Protein AF-A0A7W0ME85-F1 (afdb_monomer)

Sequence (133 aa):
MNLLTSQRIFHHLLLVGLLACGGACTGGGSSPPADDQRPEITAEKIREDINGEQVQVPPAEGIADSRSWRFLRDEPKEIEIVEKQLDGDSATIVIDMRTGSAPRAEKPKKLSGRLRLHYRLEKGLVLRQWEIV

Solvent-accessible surface area (backbone atoms only — not comparable to full-atom values): 8770 Å² total; per-residue (Å²): 134,88,79,83,90,85,84,85,86,82,86,79,88,78,83,87,81,91,72,92,73,88,79,75,93,77,72,86,74,72,68,73,76,73,80,74,86,65,76,83,87,45,58,67,55,51,58,59,66,46,39,72,42,72,45,75,39,73,46,58,93,96,46,92,62,65,43,78,48,69,40,53,80,87,34,61,72,51,63,44,81,76,42,80,46,80,56,91,64,31,32,44,35,33,29,43,38,40,35,34,54,45,96,82,46,98,73,71,46,75,49,72,37,38,38,48,38,34,31,35,67,92,79,42,83,43,86,79,53,74,52,80,117

pLDDT: mean 73.7, std 18.78, range [34.12, 96.06]

Nearest PDB structures (foldseek):
  3hx8-assembly2_C  TM=7.048E-01  e=9.112E-02  Mesorhizobium loti
  5ien-assembly2_B  TM=7.129E-01  e=1.269E-01  synthetic construct
  5ien-assembly1_A  TM=6.975E-01  e=2.460E-01  synthetic construct
  8rj3-assembly1_F  TM=5.294E-01  e=1.519E+00  Homo sapiens
  8ril-assembly1_A  TM=3.719E-01  e=1.894E+00  Homo sapiens

Mean predicted aligned error: 15.11 Å

Structure (mmCIF, N/CA/C/O backbone):
data_AF-A0A7W0ME85-F1
#
_entry.id   AF-A0A7W0ME85-F1
#
loop_
_atom_site.group_PDB
_atom_site.id
_atom_site.type_symbol
_atom_site.label_atom_id
_atom_site.label_alt_id
_atom_site.label_comp_id
_atom_site.label_asym_id
_atom_site.label_entity_id
_atom_site.label_seq_id
_atom_site.pdbx_PDB_ins_code
_atom_site.Cartn_x
_atom_site.Cartn_y
_atom_site.Cartn_z
_atom_site.occupancy
_atom_site.B_iso_or_equiv
_atom_site.auth_seq_id
_atom_site.auth_comp_id
_atom_site.auth_asym_id
_atom_site.auth_atom_id
_atom_site.pdbx_PDB_model_num
ATOM 1 N N . MET A 1 1 ? -31.886 62.442 26.743 1.00 41.12 1 MET A N 1
ATOM 2 C CA . MET A 1 1 ? -31.974 60.965 26.762 1.00 41.12 1 MET A CA 1
ATOM 3 C C . MET A 1 1 ? -30.832 60.501 27.654 1.00 41.12 1 MET A C 1
ATOM 5 O O . MET A 1 1 ? -29.692 60.662 27.260 1.00 41.12 1 MET A O 1
ATOM 9 N N . ASN A 1 2 ? -31.059 60.372 28.965 1.00 34.12 2 ASN A N 1
ATOM 10 C CA . ASN A 1 2 ? -31.556 59.164 29.651 1.00 34.12 2 ASN A CA 1
ATOM 11 C C . ASN A 1 2 ? -30.632 57.960 29.384 1.00 34.12 2 ASN A C 1
ATOM 13 O O . ASN A 1 2 ? -30.421 57.658 28.220 1.00 34.12 2 ASN A O 1
ATOM 17 N N . LEU A 1 3 ? -30.103 57.187 30.333 1.00 40.00 3 LEU A N 1
ATOM 18 C CA . LEU A 1 3 ? -30.255 57.055 31.788 1.00 40.00 3 LEU A CA 1
ATOM 19 C C . LEU A 1 3 ? -29.191 56.012 32.236 1.00 40.00 3 LEU A C 1
ATOM 21 O O . LEU A 1 3 ? -28.990 55.042 31.514 1.00 40.00 3 LEU A O 1
ATOM 25 N N . LEU A 1 4 ? -28.632 56.188 33.445 1.00 45.81 4 LEU A N 1
ATOM 26 C CA . LEU A 1 4 ? -28.195 55.154 34.419 1.00 45.81 4 LEU A CA 1
ATOM 27 C C . LEU A 1 4 ? -27.007 54.238 34.030 1.00 45.81 4 LEU A C 1
ATOM 29 O O . LEU A 1 4 ? -27.094 53.452 33.101 1.00 45.81 4 LEU A O 1
ATOM 33 N N . THR A 1 5 ? -25.837 54.267 34.680 1.00 47.34 5 THR A N 1
ATOM 34 C CA . THR A 1 5 ? -25.525 54.153 36.127 1.00 47.34 5 THR A CA 1
ATOM 35 C C . THR A 1 5 ? -25.993 52.831 36.749 1.00 47.34 5 THR A C 1
ATOM 37 O O . THR A 1 5 ? -27.121 52.756 37.218 1.00 47.34 5 THR A O 1
ATOM 40 N N . SER A 1 6 ? -25.124 51.812 36.799 1.00 43.88 6 SER A N 1
ATOM 41 C CA . SER A 1 6 ? -25.125 50.682 37.761 1.00 43.88 6 SER A CA 1
ATOM 42 C C . SER A 1 6 ? -23.978 49.730 37.357 1.00 43.88 6 SER A C 1
ATOM 44 O O . SER A 1 6 ? -23.803 49.502 36.172 1.00 43.88 6 SER A O 1
ATOM 46 N N . GLN A 1 7 ? -23.151 49.122 38.207 1.00 49.88 7 GLN A N 1
ATOM 47 C CA . GLN A 1 7 ? -23.430 48.682 39.561 1.00 49.88 7 GLN A CA 1
ATOM 48 C C . GLN A 1 7 ? -22.115 48.308 40.290 1.00 49.88 7 GLN A C 1
ATOM 50 O O . GLN A 1 7 ? -21.365 47.452 39.838 1.00 49.88 7 GLN A O 1
ATOM 55 N N . ARG A 1 8 ? -21.938 48.921 41.467 1.00 45.78 8 ARG A N 1
ATOM 56 C CA . ARG A 1 8 ? -21.361 48.379 42.717 1.00 45.78 8 ARG A CA 1
ATOM 57 C C . ARG A 1 8 ? -19.847 48.179 42.877 1.00 45.78 8 ARG A C 1
ATOM 59 O O . ARG A 1 8 ? -19.265 47.128 42.648 1.00 45.78 8 ARG A O 1
ATOM 66 N N . ILE A 1 9 ? -19.303 49.223 43.493 1.00 53.75 9 ILE A N 1
ATOM 67 C CA . ILE A 1 9 ? -18.176 49.269 44.423 1.00 53.75 9 ILE A CA 1
ATOM 68 C C . ILE A 1 9 ? -18.553 48.554 45.749 1.00 53.75 9 ILE A C 1
ATOM 70 O O . ILE A 1 9 ? -19.732 48.488 46.096 1.00 53.75 9 ILE A O 1
ATOM 74 N N . PHE A 1 10 ? -17.517 48.160 46.500 1.00 43.94 10 PHE A N 1
ATOM 75 C CA . PHE A 1 10 ? -17.413 47.964 47.961 1.00 43.94 10 PHE A CA 1
ATOM 76 C C . PHE A 1 10 ? -17.336 46.528 48.511 1.00 43.94 10 PHE A C 1
ATOM 78 O O . PHE A 1 10 ? -18.327 45.845 48.733 1.00 43.94 10 PHE A O 1
ATOM 85 N N . HIS A 1 11 ? -16.080 46.160 48.793 1.00 42.81 11 HIS A N 1
ATOM 86 C CA . HIS A 1 11 ? -15.565 45.568 50.030 1.00 42.81 11 HIS A CA 1
ATOM 87 C C . HIS A 1 11 ? -16.447 44.586 50.807 1.00 42.81 11 HIS A C 1
ATOM 89 O O . HIS A 1 11 ? -17.239 44.992 51.648 1.00 42.81 11 HIS A O 1
ATOM 95 N N . HIS A 1 12 ? -16.066 43.311 50.736 1.00 42.31 12 HIS A N 1
ATOM 96 C CA . HIS A 1 12 ? -15.880 42.533 51.957 1.00 42.31 12 HIS A CA 1
ATOM 97 C C . HIS A 1 12 ? -14.540 41.797 51.912 1.00 42.31 12 HIS A C 1
ATOM 99 O O . HIS A 1 12 ? -14.356 40.820 51.191 1.00 42.31 12 HIS A O 1
ATOM 105 N N . LEU A 1 13 ? -13.599 42.312 52.710 1.00 48.47 13 LEU A N 1
ATOM 106 C CA . LEU A 1 13 ? -12.613 41.489 53.395 1.00 48.47 13 LEU A CA 1
ATOM 107 C C . LEU A 1 13 ? -13.344 40.313 54.056 1.00 48.47 13 LEU A C 1
ATOM 109 O O . LEU A 1 13 ? -14.247 40.545 54.86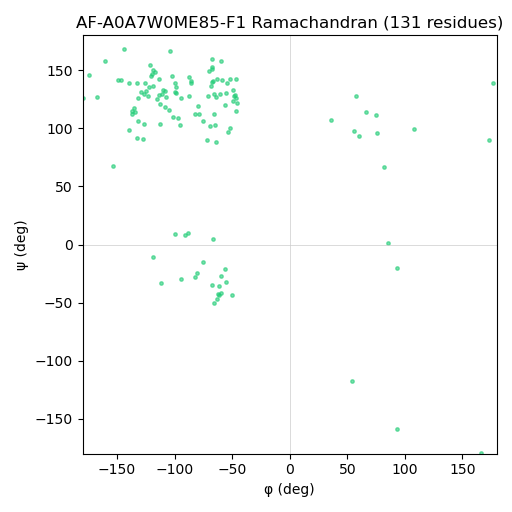1 1.00 48.47 13 LEU A O 1
ATOM 113 N N . LEU A 1 14 ? -12.891 39.087 53.815 1.00 50.16 14 LEU A N 1
ATOM 114 C CA . LEU A 1 14 ? -12.929 38.075 54.861 1.00 50.16 14 LEU A CA 1
ATOM 115 C C . LEU A 1 14 ? -11.618 37.292 54.862 1.00 50.16 14 LEU A C 1
ATOM 117 O O . LEU A 1 14 ? -11.264 36.588 53.919 1.00 50.16 14 LEU A O 1
ATOM 121 N N . LEU A 1 15 ? -10.894 37.517 55.950 1.00 42.19 15 LEU A N 1
ATOM 122 C CA . LEU A 1 15 ? -9.701 36.828 56.395 1.00 42.19 15 LEU A CA 1
ATOM 123 C C . LEU A 1 15 ? -10.055 35.403 56.862 1.00 42.19 15 LEU A C 1
ATOM 125 O O . LEU A 1 15 ? -11.082 35.201 57.501 1.00 42.19 15 LEU A O 1
ATOM 129 N N . VAL A 1 16 ? -9.083 34.506 56.683 1.00 47.62 16 VAL A N 1
ATOM 130 C CA . VAL A 1 16 ? -8.753 33.355 57.546 1.00 47.62 16 VAL A CA 1
ATOM 131 C C . VAL A 1 16 ? -9.676 32.134 57.494 1.00 47.62 16 VAL A C 1
ATOM 133 O O . VAL A 1 16 ? -10.767 32.091 58.048 1.00 47.62 16 VAL A O 1
ATOM 136 N N . GLY A 1 17 ? -9.097 31.063 56.950 1.00 40.50 17 GLY A N 1
ATOM 137 C CA . GLY A 1 17 ? -9.497 29.678 57.162 1.00 40.50 17 GLY A CA 1
ATOM 138 C C . GLY A 1 17 ? -8.294 28.761 56.958 1.00 40.50 17 GLY A C 1
ATOM 139 O O . GLY A 1 17 ? -8.223 28.029 55.979 1.00 40.50 17 GLY A O 1
ATOM 140 N N . LEU A 1 18 ? -7.308 28.862 57.853 1.00 49.78 18 LEU A N 1
ATOM 141 C CA . LEU A 1 18 ? -6.224 27.891 58.001 1.00 49.78 18 LEU A CA 1
ATOM 142 C C . LEU A 1 18 ? -6.854 26.567 58.463 1.00 49.78 18 LEU A C 1
ATOM 144 O O . LEU A 1 18 ? -7.196 26.425 59.633 1.00 49.78 18 LEU A O 1
ATOM 148 N N . LEU A 1 19 ? -7.010 25.607 57.553 1.00 52.56 19 LEU A N 1
ATOM 149 C CA . LEU A 1 19 ? -7.192 24.205 57.913 1.00 52.56 19 LEU A CA 1
ATOM 150 C C . LEU A 1 19 ? -6.167 23.374 57.141 1.00 52.56 19 LEU A C 1
ATOM 152 O O . LEU A 1 19 ? -6.372 22.956 56.004 1.00 52.56 19 LEU A O 1
ATOM 156 N N . ALA A 1 20 ? -5.016 23.188 57.782 1.00 49.94 20 ALA A N 1
ATOM 157 C CA . ALA A 1 20 ? -4.074 22.146 57.432 1.00 49.94 20 ALA A CA 1
ATOM 158 C C . ALA A 1 20 ? -4.698 20.795 57.810 1.00 49.94 20 ALA A C 1
ATOM 160 O O . ALA A 1 20 ? -4.686 20.402 58.974 1.00 49.94 20 ALA A O 1
ATOM 161 N N . CYS A 1 21 ? -5.223 20.079 56.820 1.00 46.28 21 CYS A N 1
ATOM 162 C CA . CYS A 1 21 ? -5.374 18.633 56.895 1.00 46.28 21 CYS A CA 1
ATOM 163 C C . CYS A 1 21 ? -4.431 18.027 55.859 1.00 46.28 21 CYS A C 1
ATOM 165 O O . CYS A 1 21 ? -4.676 18.087 54.656 1.00 46.28 21 CYS A O 1
ATOM 167 N N . GLY A 1 22 ? -3.317 17.484 56.349 1.00 47.84 22 GLY A N 1
ATOM 168 C CA . GLY A 1 22 ? -2.513 16.548 55.583 1.00 47.84 22 GLY A CA 1
ATOM 169 C C . GLY A 1 22 ? -3.354 15.331 55.203 1.00 47.84 22 GLY A C 1
ATOM 170 O O . GLY A 1 22 ? -4.170 14.857 55.991 1.00 47.84 22 GLY A O 1
ATOM 171 N N . GLY A 1 23 ? -3.149 14.834 53.989 1.00 40.06 23 GLY A N 1
ATOM 172 C CA . GLY A 1 23 ? -3.829 13.644 53.502 1.00 40.06 23 GLY A CA 1
ATOM 173 C C . GLY A 1 23 ? -3.543 13.386 52.030 1.00 40.06 23 GLY A C 1
ATOM 174 O O . GLY A 1 23 ? -4.265 13.867 51.173 1.00 40.06 23 GLY A O 1
ATOM 175 N N . ALA A 1 24 ? -2.485 12.614 51.783 1.00 46.06 24 ALA A N 1
ATOM 176 C CA . ALA A 1 24 ? -2.249 11.808 50.586 1.00 46.06 24 ALA A CA 1
ATOM 177 C C . ALA A 1 24 ? -2.275 12.512 49.211 1.00 46.06 24 ALA A C 1
ATOM 179 O O . ALA A 1 24 ? -3.285 12.571 48.515 1.00 46.06 24 ALA A O 1
ATOM 180 N N . CYS A 1 25 ? -1.081 12.842 48.712 1.00 50.06 25 CYS A N 1
ATOM 181 C CA . CYS A 1 25 ? -0.784 12.557 47.312 1.00 50.06 25 CYS A CA 1
ATOM 182 C C . CYS A 1 25 ? -0.995 11.053 47.097 1.00 50.06 25 CYS A C 1
ATOM 184 O O . CYS A 1 25 ? -0.332 10.269 47.770 1.00 50.06 25 CYS A O 1
ATOM 186 N N . THR A 1 26 ? -1.891 10.636 46.207 1.00 46.19 26 THR A N 1
ATOM 187 C CA . THR A 1 26 ? -1.712 9.453 45.344 1.00 46.19 26 THR A CA 1
ATOM 188 C C . THR A 1 26 ? -2.919 9.275 44.436 1.00 46.19 26 THR A C 1
ATOM 190 O O . THR A 1 26 ? -4.052 9.165 44.886 1.00 46.19 26 THR A O 1
ATOM 193 N N . GLY A 1 27 ? -2.638 9.185 43.139 1.00 43.97 27 GLY A N 1
ATOM 194 C CA . GLY A 1 27 ? -3.492 8.461 42.213 1.00 43.97 27 GLY A CA 1
ATOM 195 C C . GLY A 1 27 ? -4.705 9.230 41.719 1.00 43.97 27 GLY A C 1
ATOM 196 O O . GLY A 1 27 ? -5.833 8.789 41.909 1.00 43.97 27 GLY A O 1
ATOM 197 N N . GLY A 1 28 ? -4.471 10.295 40.946 1.00 43.34 28 GLY A N 1
ATOM 198 C CA . GLY A 1 28 ? -5.288 10.469 39.748 1.00 43.34 28 GLY A CA 1
ATOM 199 C C . GLY A 1 28 ? -5.175 9.165 38.969 1.00 43.34 28 GLY A C 1
ATOM 200 O O . GLY A 1 28 ? -4.151 8.907 38.340 1.00 43.34 28 GLY A O 1
ATOM 201 N N . GLY A 1 29 ? -6.158 8.286 39.156 1.00 43.97 29 GLY A N 1
ATOM 202 C CA . GLY A 1 29 ? -6.265 7.027 38.451 1.00 43.97 29 GLY A CA 1
ATOM 203 C C . GLY A 1 29 ? -6.467 7.358 36.989 1.00 43.97 29 GLY A C 1
ATOM 204 O O . GLY A 1 29 ? -7.600 7.509 36.537 1.00 43.97 29 GLY A O 1
ATOM 205 N N . SER A 1 30 ? -5.361 7.508 36.263 1.00 52.09 30 SER A N 1
ATOM 206 C CA . SER A 1 30 ? -5.331 7.286 34.832 1.00 52.09 30 SER A CA 1
ATOM 207 C C . SER A 1 30 ? -5.930 5.905 34.651 1.00 52.09 30 SER A C 1
ATOM 209 O O . SER A 1 30 ? -5.284 4.900 34.947 1.00 52.09 30 SER A O 1
ATOM 211 N N . SER A 1 31 ? -7.210 5.863 34.275 1.00 53.97 31 SER A N 1
ATOM 212 C CA . SER A 1 31 ? -7.797 4.634 33.768 1.00 53.97 31 SER A CA 1
ATOM 213 C C . SER A 1 31 ? -6.810 4.122 32.721 1.00 53.97 31 SER A C 1
ATOM 215 O O . SER A 1 31 ? -6.375 4.934 31.893 1.00 53.97 31 SER A O 1
ATOM 217 N N . PRO A 1 32 ? -6.366 2.855 32.794 1.00 55.06 32 PRO A N 1
ATOM 218 C CA . PRO A 1 32 ? -5.549 2.304 31.726 1.00 55.06 32 PRO A CA 1
ATOM 219 C C . PRO A 1 32 ? -6.280 2.615 30.415 1.00 55.06 32 PRO A C 1
ATOM 221 O O . PRO A 1 32 ? -7.512 2.492 30.395 1.00 55.06 32 PRO A O 1
ATOM 224 N N . PRO A 1 33 ? -5.583 3.131 29.381 1.00 59.91 33 PRO A N 1
ATOM 225 C CA . PRO A 1 33 ? -6.228 3.397 28.103 1.00 59.91 33 PRO A CA 1
ATOM 226 C C . PRO A 1 33 ? -6.993 2.129 27.747 1.00 59.91 33 PRO A C 1
ATOM 228 O O . PRO A 1 33 ? -6.414 1.046 27.813 1.00 59.91 33 PRO A O 1
ATOM 231 N N . ALA A 1 34 ? -8.306 2.263 27.529 1.00 60.47 34 ALA A N 1
ATOM 232 C CA . ALA A 1 34 ? -9.154 1.134 27.184 1.00 60.47 34 ALA A CA 1
ATOM 233 C C . ALA A 1 34 ? -8.421 0.345 26.102 1.00 60.47 34 ALA A C 1
ATOM 235 O O . ALA A 1 34 ? -8.036 0.958 25.103 1.00 60.47 34 ALA A O 1
ATOM 236 N N . ASP A 1 35 ? -8.151 -0.941 26.362 1.00 58.84 35 ASP A N 1
ATOM 237 C CA . ASP A 1 35 ? -7.444 -1.804 25.419 1.00 58.84 35 ASP A CA 1
ATOM 238 C C . ASP A 1 35 ? -8.077 -1.579 24.054 1.00 58.84 35 ASP A C 1
ATOM 240 O O . ASP A 1 35 ? -9.279 -1.802 23.869 1.00 58.84 35 ASP A O 1
ATOM 244 N N . ASP A 1 36 ? -7.290 -1.029 23.135 1.00 64.62 36 ASP A N 1
ATOM 245 C CA . ASP A 1 36 ? -7.766 -0.735 21.803 1.00 64.62 36 ASP A CA 1
ATOM 246 C C . ASP A 1 36 ? -7.932 -2.080 21.097 1.00 64.62 36 ASP A C 1
ATOM 248 O O . ASP A 1 36 ? -6.997 -2.612 20.509 1.00 64.62 36 ASP A O 1
ATOM 252 N N . GLN A 1 37 ? -9.124 -2.672 21.215 1.00 68.75 37 GLN A N 1
ATOM 253 C CA . GLN A 1 37 ? -9.468 -3.980 20.646 1.00 68.75 37 GLN A CA 1
ATOM 254 C C . GLN A 1 37 ? -9.486 -3.965 19.107 1.00 68.75 37 GLN A C 1
ATOM 256 O O . GLN A 1 37 ? -9.874 -4.953 18.479 1.00 68.75 37 GLN A O 1
ATOM 261 N N . ARG A 1 38 ? -9.115 -2.844 18.476 1.00 74.06 38 ARG A N 1
ATOM 262 C CA . ARG A 1 38 ? -9.067 -2.721 17.024 1.00 74.06 38 ARG A CA 1
ATOM 263 C C . ARG A 1 38 ? -7.952 -3.607 16.451 1.00 74.06 38 ARG A C 1
ATOM 265 O O . ARG A 1 38 ? -6.855 -3.652 17.007 1.00 74.06 38 ARG A O 1
ATOM 272 N N . PRO A 1 39 ? -8.200 -4.284 15.314 1.00 75.94 39 PRO A N 1
ATOM 273 C CA . PRO A 1 39 ? -7.190 -5.100 14.658 1.00 75.94 39 PRO A CA 1
ATOM 274 C C . PRO A 1 39 ? -5.933 -4.288 14.353 1.00 75.94 39 PRO A C 1
ATOM 276 O O . PRO A 1 39 ? -5.996 -3.203 13.765 1.00 75.94 39 PRO A O 1
ATOM 279 N N . GLU A 1 40 ? -4.781 -4.830 14.728 1.00 85.56 40 GLU A N 1
ATOM 280 C CA . GLU A 1 40 ? -3.510 -4.199 14.421 1.00 85.56 40 GLU A CA 1
ATOM 281 C C . GLU A 1 40 ? -3.211 -4.308 12.917 1.00 85.56 40 GLU A C 1
ATOM 283 O O . GLU A 1 40 ? -3.246 -5.388 12.326 1.00 85.56 40 GLU A O 1
ATOM 288 N N . ILE A 1 41 ? -2.910 -3.170 12.285 1.00 88.69 41 ILE A N 1
ATOM 289 C CA . ILE A 1 41 ? -2.450 -3.118 10.893 1.00 88.69 41 ILE A CA 1
ATOM 290 C C . ILE A 1 41 ? -0.920 -3.083 10.903 1.00 88.69 41 ILE A C 1
ATOM 292 O O . ILE A 1 41 ? -0.333 -2.036 11.185 1.00 88.69 41 ILE A O 1
ATOM 296 N N . THR A 1 42 ? -0.303 -4.224 10.598 1.00 92.75 42 THR A N 1
ATOM 297 C CA . THR A 1 42 ? 1.153 -4.420 10.510 1.00 92.75 42 THR A CA 1
ATOM 298 C C . THR A 1 42 ? 1.630 -4.481 9.056 1.00 92.75 42 THR A C 1
ATOM 300 O O . THR A 1 42 ? 0.829 -4.654 8.133 1.00 92.75 42 THR A O 1
ATOM 303 N N . ALA A 1 43 ? 2.943 -4.375 8.827 1.00 93.12 43 ALA A N 1
ATOM 304 C CA . ALA A 1 43 ? 3.524 -4.525 7.490 1.00 93.12 43 ALA A CA 1
ATOM 305 C C . ALA A 1 43 ? 3.258 -5.923 6.902 1.00 93.12 43 ALA A C 1
ATOM 307 O O . ALA A 1 43 ? 2.989 -6.054 5.709 1.00 93.12 43 ALA A O 1
ATOM 308 N N . GLU A 1 44 ? 3.268 -6.961 7.739 1.00 92.81 44 GLU A N 1
ATOM 309 C CA . GLU A 1 44 ? 2.933 -8.338 7.376 1.00 92.81 44 GLU A CA 1
ATOM 310 C C . GLU A 1 44 ? 1.478 -8.450 6.926 1.00 92.81 44 GLU A C 1
ATOM 312 O O . GLU A 1 44 ? 1.217 -8.999 5.857 1.00 92.81 44 GLU A O 1
ATOM 317 N N . LYS A 1 45 ? 0.539 -7.859 7.677 1.00 91.50 45 LYS A N 1
ATOM 318 C CA . LYS A 1 45 ? -0.879 -7.851 7.301 1.00 91.50 45 LYS A CA 1
ATOM 319 C C . LYS A 1 45 ? -1.102 -7.129 5.975 1.00 91.50 45 LYS A C 1
ATOM 321 O O . LYS A 1 45 ? -1.811 -7.631 5.110 1.00 91.50 45 LYS A O 1
ATOM 326 N N . ILE A 1 46 ? -0.446 -5.984 5.786 1.00 92.56 46 ILE A N 1
ATOM 327 C CA . ILE A 1 46 ? -0.493 -5.239 4.523 1.00 92.56 46 ILE A CA 1
ATOM 328 C C . ILE A 1 46 ? 0.091 -6.076 3.377 1.00 92.56 46 ILE A C 1
ATOM 330 O O . ILE A 1 46 ? -0.477 -6.103 2.286 1.00 92.56 46 ILE A O 1
ATOM 334 N N . ARG A 1 47 ? 1.210 -6.778 3.611 1.00 93.12 47 ARG A N 1
ATOM 335 C CA . ARG A 1 47 ? 1.827 -7.674 2.624 1.00 93.12 47 ARG A CA 1
ATOM 336 C C . ARG A 1 47 ? 0.867 -8.781 2.215 1.00 93.12 47 ARG A C 1
ATOM 338 O O . ARG A 1 47 ? 0.827 -9.120 1.037 1.00 93.12 47 ARG A O 1
ATOM 345 N N . GLU A 1 48 ? 0.143 -9.363 3.162 1.00 92.56 48 GLU A N 1
ATOM 346 C CA . GLU A 1 48 ? -0.855 -10.397 2.896 1.00 92.56 48 GLU A CA 1
ATOM 347 C C . GLU A 1 48 ? -2.030 -9.847 2.090 1.00 92.56 48 GLU A C 1
ATOM 349 O O . GLU A 1 48 ? -2.349 -10.415 1.043 1.00 92.56 48 GLU A O 1
ATOM 354 N N . ASP A 1 49 ? -2.594 -8.724 2.534 1.00 91.50 49 ASP A N 1
ATOM 355 C CA . ASP A 1 49 ? -3.795 -8.111 1.964 1.00 91.50 49 ASP A CA 1
ATOM 356 C C . ASP A 1 49 ? -3.589 -7.565 0.555 1.00 91.50 49 ASP A C 1
ATOM 358 O O . ASP A 1 49 ? -4.499 -7.627 -0.264 1.00 91.50 49 ASP A O 1
ATOM 362 N N . ILE A 1 50 ? -2.403 -7.033 0.250 1.00 91.06 50 ILE A N 1
ATOM 363 C CA . ILE A 1 50 ? -2.137 -6.477 -1.078 1.00 91.06 50 ILE A CA 1
ATOM 364 C C . ILE A 1 50 ? -1.925 -7.568 -2.138 1.00 91.06 50 ILE A C 1
ATOM 366 O O . ILE A 1 50 ? -1.949 -7.286 -3.333 1.00 91.06 50 ILE A O 1
ATOM 370 N N . ASN A 1 51 ? -1.700 -8.825 -1.746 1.00 91.75 51 ASN A N 1
ATOM 371 C CA . ASN A 1 51 ? -1.487 -9.891 -2.721 1.00 91.75 51 ASN A CA 1
ATOM 372 C C . ASN A 1 51 ? -2.751 -10.139 -3.549 1.00 91.75 51 ASN A C 1
ATOM 374 O O . ASN A 1 51 ? -3.822 -10.412 -3.021 1.00 91.75 51 ASN A O 1
ATOM 378 N N . GLY A 1 52 ? -2.595 -10.156 -4.869 1.00 88.06 52 GLY A N 1
ATOM 379 C CA . GLY A 1 52 ? -3.688 -10.336 -5.818 1.00 88.06 52 GLY A CA 1
ATOM 380 C C . GLY A 1 52 ? -4.286 -9.022 -6.309 1.00 88.06 52 GLY A C 1
ATOM 381 O O . GLY A 1 52 ? -4.852 -9.030 -7.407 1.00 88.06 52 GLY A O 1
ATOM 382 N N . GLU A 1 53 ? -4.079 -7.925 -5.575 1.00 89.62 53 GLU A N 1
ATOM 383 C CA . GLU A 1 53 ? -4.525 -6.585 -5.947 1.00 89.62 53 GLU A CA 1
ATOM 384 C C . GLU A 1 53 ? -3.774 -6.054 -7.171 1.00 89.62 53 GLU A C 1
ATOM 386 O O . GLU A 1 53 ? -2.624 -6.419 -7.452 1.00 89.62 53 GLU A O 1
ATOM 391 N N . GLN A 1 54 ? -4.442 -5.172 -7.913 1.00 87.88 54 GLN A N 1
ATOM 392 C CA . GLN A 1 54 ? -3.907 -4.526 -9.105 1.00 87.88 54 GLN A CA 1
ATOM 393 C C . GLN A 1 54 ? -4.001 -3.007 -8.966 1.00 87.88 54 GLN A C 1
ATOM 395 O O . GLN A 1 54 ? -5.049 -2.465 -8.626 1.00 87.88 54 GLN A O 1
ATOM 400 N N . VAL A 1 55 ? -2.906 -2.315 -9.271 1.00 85.56 55 VAL A N 1
ATOM 401 C CA . VAL A 1 55 ? -2.810 -0.849 -9.245 1.00 85.56 55 VAL A CA 1
ATOM 402 C C . VAL A 1 55 ? -2.424 -0.296 -10.604 1.00 85.56 55 VAL A C 1
ATOM 404 O O . VAL A 1 55 ? -1.761 -0.973 -11.387 1.00 85.56 55 VAL A O 1
ATOM 407 N N . GLN A 1 56 ? -2.807 0.951 -10.871 1.00 84.81 56 GLN A N 1
ATOM 408 C CA . GLN A 1 56 ? -2.424 1.676 -12.083 1.00 84.81 56 GLN A CA 1
ATOM 409 C C . GLN A 1 56 ? -1.217 2.579 -11.841 1.00 84.81 56 GLN A C 1
ATOM 411 O O . GLN A 1 56 ? -1.348 3.611 -11.196 1.00 84.81 56 GLN A O 1
ATOM 416 N N . VAL A 1 57 ? -0.075 2.190 -12.403 1.00 81.69 57 VAL A N 1
ATOM 417 C CA . VAL A 1 57 ? 1.212 2.902 -12.466 1.00 81.69 57 VAL A CA 1
ATOM 418 C C . VAL A 1 57 ? 1.065 4.138 -13.308 1.00 81.69 57 VAL A C 1
ATOM 420 O O . VAL A 1 57 ? 0.880 3.994 -14.522 1.00 81.69 57 VAL A O 1
ATOM 423 N N . PRO A 1 58 ? 1.158 5.338 -12.695 1.00 74.94 58 PRO A N 1
ATOM 424 C CA . PRO A 1 58 ? 1.312 6.553 -13.459 1.00 74.94 58 PRO A CA 1
ATOM 425 C C . PRO A 1 58 ? 2.487 6.383 -14.424 1.00 74.94 58 PRO A C 1
ATOM 427 O O . PRO A 1 58 ? 3.481 5.733 -14.081 1.00 74.94 58 PRO A O 1
ATOM 430 N N . PRO A 1 59 ? 2.384 6.922 -15.640 1.00 72.94 59 PRO A N 1
ATOM 431 C CA . PRO A 1 59 ? 3.501 6.898 -16.561 1.00 72.94 59 PRO A CA 1
ATOM 432 C C . PRO A 1 59 ? 4.756 7.503 -15.920 1.00 72.94 59 PRO A C 1
ATOM 434 O O . PRO A 1 59 ? 4.692 8.533 -15.252 1.00 72.94 59 PRO A O 1
ATOM 437 N N . ALA A 1 60 ? 5.907 6.873 -16.159 1.00 68.06 60 ALA A N 1
ATOM 438 C CA . ALA A 1 60 ? 7.186 7.535 -15.931 1.00 68.06 60 ALA A CA 1
ATOM 439 C C . ALA A 1 60 ? 7.342 8.682 -16.942 1.00 68.06 60 ALA A C 1
ATOM 441 O O . ALA A 1 60 ? 6.810 8.592 -18.053 1.00 68.06 60 ALA A O 1
ATOM 442 N N . GLU A 1 61 ? 8.075 9.737 -16.578 1.00 59.53 61 GLU A N 1
ATOM 443 C CA . GLU A 1 61 ? 8.324 10.879 -17.464 1.00 59.53 61 GLU A CA 1
ATOM 444 C C . GLU A 1 61 ? 8.740 10.420 -18.873 1.00 59.53 61 GLU A C 1
ATOM 446 O O . GLU A 1 61 ? 9.654 9.612 -19.045 1.00 59.53 61 GLU A O 1
ATOM 451 N N . GLY A 1 62 ? 8.030 10.911 -19.894 1.00 54.41 62 GLY A N 1
ATOM 452 C CA . GLY A 1 62 ? 8.280 10.564 -21.297 1.00 54.41 62 GLY A CA 1
ATOM 453 C C . GLY A 1 62 ? 7.603 9.282 -21.804 1.00 54.41 62 GLY A C 1
ATOM 454 O O . GLY A 1 62 ? 7.764 8.947 -22.976 1.00 54.41 62 GLY A O 1
ATOM 455 N N . ILE A 1 63 ? 6.821 8.579 -20.980 1.00 62.12 63 ILE A N 1
ATOM 456 C CA . ILE A 1 63 ? 5.955 7.468 -21.407 1.00 62.12 63 ILE A CA 1
ATOM 457 C C . ILE A 1 63 ? 4.500 7.944 -21.327 1.00 62.12 63 ILE A C 1
ATOM 459 O O . ILE A 1 63 ? 4.112 8.546 -20.341 1.00 62.12 63 ILE A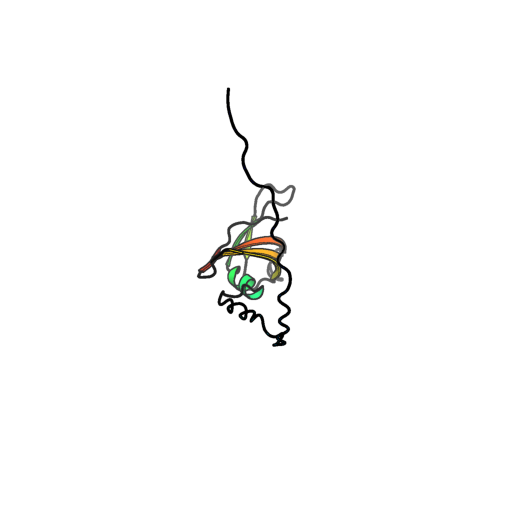 O 1
ATOM 463 N N . ALA A 1 64 ? 3.687 7.726 -22.362 1.00 57.78 64 ALA A N 1
ATOM 464 C CA . ALA A 1 64 ? 2.312 8.245 -22.388 1.00 57.78 64 ALA A CA 1
ATOM 465 C C . ALA A 1 64 ? 1.306 7.357 -21.631 1.00 57.78 64 ALA A C 1
ATOM 467 O O . ALA A 1 64 ? 0.310 7.855 -21.110 1.00 57.78 64 ALA A O 1
ATOM 468 N N . ASP A 1 65 ? 1.574 6.053 -21.547 1.00 66.75 65 ASP A N 1
ATOM 469 C CA . ASP A 1 65 ? 0.594 5.087 -21.057 1.00 66.75 65 ASP A CA 1
ATOM 470 C C . ASP A 1 65 ? 0.841 4.712 -19.594 1.00 66.75 65 ASP A C 1
ATOM 472 O O . ASP A 1 65 ? 1.950 4.318 -19.207 1.00 66.75 65 ASP A O 1
ATOM 476 N N . SER A 1 66 ? -0.225 4.764 -18.792 1.00 70.56 66 SER A N 1
ATOM 477 C CA . SER A 1 66 ? -0.241 4.128 -17.480 1.00 70.56 66 SER A CA 1
ATOM 478 C C . SER A 1 66 ? -0.097 2.613 -17.637 1.00 70.56 66 SER A C 1
ATOM 480 O O . SER A 1 66 ? -0.596 1.997 -18.581 1.00 70.56 66 SER A O 1
ATOM 482 N N . ARG A 1 67 ? 0.632 1.983 -16.718 1.00 81.06 67 ARG A N 1
ATOM 483 C CA . ARG A 1 67 ? 0.817 0.524 -16.710 1.00 81.06 67 ARG A CA 1
ATOM 484 C C . ARG A 1 67 ? 0.140 -0.047 -15.493 1.00 81.06 67 ARG A C 1
ATOM 486 O O . ARG A 1 67 ? 0.266 0.521 -14.430 1.00 81.06 67 ARG A O 1
ATOM 493 N N . SER A 1 68 ? -0.483 -1.209 -15.576 1.00 85.56 68 SER A N 1
ATOM 494 C CA . SER A 1 68 ? -0.953 -1.850 -14.350 1.00 85.56 68 SER A CA 1
ATOM 495 C C . SER A 1 68 ? 0.149 -2.692 -13.703 1.00 85.56 68 SER A C 1
ATOM 497 O O . SER A 1 68 ? 0.859 -3.412 -14.412 1.00 85.56 68 SER A O 1
ATOM 499 N N . TRP A 1 69 ? 0.243 -2.675 -12.377 1.00 87.00 69 TRP A N 1
ATOM 500 C CA . TRP A 1 69 ? 1.025 -3.630 -11.595 1.00 87.00 69 TRP A CA 1
ATOM 501 C C . TRP A 1 69 ? 0.083 -4.524 -10.801 1.00 87.00 69 TRP A C 1
ATOM 503 O O . TRP A 1 69 ? -0.804 -4.021 -10.118 1.00 87.00 69 TRP A O 1
ATOM 513 N N . ARG A 1 70 ? 0.271 -5.840 -10.885 1.00 89.94 70 ARG A N 1
ATOM 514 C CA . ARG A 1 70 ? -0.448 -6.805 -10.053 1.00 89.94 70 ARG A CA 1
ATOM 515 C C . ARG A 1 70 ? 0.515 -7.374 -9.030 1.00 89.94 70 ARG A C 1
ATOM 517 O O . ARG A 1 70 ? 1.550 -7.904 -9.424 1.00 89.94 70 ARG A O 1
ATOM 524 N N . PHE A 1 71 ? 0.149 -7.306 -7.759 1.00 90.06 71 PHE A N 1
ATOM 525 C CA . PHE A 1 71 ? 0.989 -7.814 -6.687 1.00 90.06 71 PHE A CA 1
ATOM 526 C C . PHE A 1 71 ? 0.857 -9.331 -6.576 1.00 90.06 71 PHE A C 1
ATOM 528 O O . PHE A 1 71 ? -0.231 -9.859 -6.340 1.00 90.06 71 PHE A O 1
ATOM 535 N N . LEU A 1 72 ? 1.956 -10.056 -6.759 1.00 90.44 72 LEU A N 1
ATOM 536 C CA . LEU A 1 72 ? 1.967 -11.520 -6.703 1.00 90.44 72 LEU A CA 1
ATOM 537 C C . LEU A 1 72 ? 2.463 -12.002 -5.350 1.00 90.44 72 LEU A C 1
ATOM 539 O O . LEU A 1 72 ? 3.446 -11.476 -4.848 1.00 90.44 72 LEU A O 1
ATOM 543 N N . ARG A 1 73 ? 1.849 -13.044 -4.781 1.00 91.12 73 ARG A N 1
ATOM 544 C CA . ARG A 1 73 ? 2.228 -13.578 -3.459 1.00 91.12 73 ARG A CA 1
ATOM 545 C C . ARG A 1 73 ? 3.732 -13.843 -3.320 1.00 91.12 73 ARG A C 1
ATOM 547 O O . ARG A 1 73 ? 4.318 -13.441 -2.322 1.00 91.12 73 ARG A O 1
ATOM 554 N N . ASP A 1 74 ? 4.339 -14.437 -4.342 1.00 88.81 74 ASP A N 1
ATOM 555 C CA . ASP A 1 74 ? 5.720 -14.936 -4.293 1.00 88.81 74 ASP A CA 1
ATOM 556 C C . ASP A 1 74 ? 6.766 -13.906 -4.751 1.00 88.81 74 ASP A C 1
ATOM 558 O O . ASP A 1 74 ? 7.941 -14.231 -4.933 1.00 88.81 74 ASP A O 1
ATOM 562 N N . GLU A 1 75 ? 6.352 -12.660 -4.979 1.00 88.69 75 GLU A N 1
ATOM 563 C CA . GLU A 1 75 ? 7.272 -11.589 -5.341 1.00 88.69 75 GLU A CA 1
ATOM 564 C C . GLU A 1 75 ? 7.848 -10.908 -4.084 1.00 88.69 75 GLU A C 1
ATOM 566 O O . GLU A 1 75 ? 7.133 -10.744 -3.084 1.00 88.69 75 GLU A O 1
ATOM 571 N N . PRO A 1 76 ? 9.123 -10.480 -4.112 1.00 90.75 76 PRO A N 1
ATOM 572 C CA . PRO A 1 76 ? 9.715 -9.743 -3.004 1.00 90.75 76 PRO A CA 1
ATOM 573 C C . PRO A 1 76 ? 8.950 -8.436 -2.755 1.00 90.75 76 PRO A C 1
ATOM 575 O O . PRO A 1 76 ? 8.717 -7.658 -3.684 1.00 90.75 76 PRO A O 1
ATOM 578 N N . LYS A 1 77 ? 8.572 -8.189 -1.494 1.00 92.50 77 LYS A N 1
ATOM 579 C CA . LYS A 1 77 ? 7.923 -6.947 -1.043 1.00 92.50 77 LYS A CA 1
ATOM 580 C C . LYS A 1 77 ? 8.558 -6.439 0.244 1.00 92.50 77 LYS A C 1
ATOM 582 O O . LYS A 1 77 ? 8.417 -7.056 1.306 1.00 92.50 77 LYS A O 1
ATOM 587 N N . GLU A 1 78 ? 9.193 -5.285 0.137 1.00 95.19 78 GLU A N 1
ATOM 588 C CA . GLU A 1 78 ? 9.588 -4.448 1.264 1.00 95.19 78 GLU A CA 1
ATOM 589 C C . GLU A 1 78 ? 8.482 -3.413 1.479 1.00 95.19 78 GLU A C 1
ATOM 591 O O . GLU A 1 78 ? 8.078 -2.735 0.531 1.00 95.19 78 GLU A O 1
ATOM 596 N N . ILE A 1 79 ? 7.958 -3.346 2.702 1.00 95.12 79 ILE A N 1
ATOM 597 C CA . ILE A 1 79 ? 6.856 -2.462 3.087 1.00 95.12 79 ILE A CA 1
ATOM 598 C C . ILE A 1 79 ? 7.259 -1.761 4.374 1.00 95.12 79 ILE A C 1
ATOM 600 O O . ILE A 1 79 ? 7.578 -2.426 5.359 1.00 95.12 79 ILE A O 1
ATOM 604 N N . GLU A 1 80 ? 7.199 -0.438 4.363 1.00 96.06 80 GLU A N 1
ATOM 605 C CA . GLU A 1 80 ? 7.409 0.411 5.528 1.00 96.06 80 GLU A CA 1
ATOM 606 C C . GLU A 1 80 ? 6.172 1.287 5.726 1.00 96.06 80 GLU A C 1
ATOM 608 O O . GLU A 1 80 ? 5.710 1.938 4.791 1.00 96.06 80 GLU A O 1
ATOM 613 N N . ILE A 1 81 ? 5.602 1.287 6.933 1.00 94.94 81 ILE A N 1
ATOM 614 C CA . ILE A 1 81 ? 4.473 2.161 7.265 1.00 94.94 81 ILE A CA 1
ATOM 615 C C . ILE A 1 81 ? 5.036 3.533 7.622 1.00 94.94 81 ILE A C 1
ATOM 617 O O . ILE A 1 81 ? 5.687 3.678 8.653 1.00 94.94 81 ILE A O 1
ATOM 621 N N . VAL A 1 82 ? 4.761 4.532 6.784 1.00 96.00 82 VAL A N 1
ATOM 622 C CA . VAL A 1 82 ? 5.248 5.905 6.989 1.00 96.00 82 VAL A CA 1
ATOM 623 C C . VAL A 1 82 ? 4.226 6.779 7.707 1.00 96.00 82 VAL A C 1
ATOM 625 O O . VAL A 1 82 ? 4.594 7.695 8.436 1.00 96.00 82 VAL A O 1
ATOM 628 N N . GLU A 1 83 ? 2.935 6.492 7.532 1.00 94.50 83 GLU A N 1
ATOM 629 C CA . GLU A 1 83 ? 1.860 7.244 8.168 1.00 94.50 83 GLU A CA 1
ATOM 630 C C . GLU A 1 83 ? 0.678 6.332 8.495 1.00 94.50 83 GLU A C 1
ATOM 632 O O . GLU A 1 83 ? 0.306 5.461 7.705 1.00 94.50 83 GLU A O 1
ATOM 637 N N . LYS A 1 84 ? 0.057 6.561 9.653 1.00 93.25 84 LYS A N 1
ATOM 638 C CA . LYS A 1 84 ? -1.153 5.865 10.091 1.00 93.25 84 LYS A CA 1
ATOM 639 C C . LYS A 1 84 ? -2.121 6.867 10.703 1.00 93.25 84 LYS A C 1
ATOM 641 O O . LYS A 1 84 ? -1.852 7.433 11.757 1.00 93.25 84 LYS A O 1
ATOM 646 N N . GLN A 1 85 ? -3.264 7.040 10.052 1.00 93.38 85 GLN A N 1
ATOM 647 C CA . GLN A 1 85 ? -4.382 7.837 10.540 1.00 93.38 85 GLN A CA 1
ATOM 648 C C . GLN A 1 85 ? -5.561 6.909 10.831 1.00 93.38 85 GLN A C 1
ATOM 650 O O . GLN A 1 85 ? -5.943 6.109 9.977 1.00 93.38 85 GLN A O 1
ATOM 655 N N . LEU A 1 86 ? -6.134 7.002 12.029 1.00 91.00 86 LEU A N 1
ATOM 656 C CA . LEU A 1 86 ? -7.316 6.240 12.436 1.00 91.00 86 LEU A CA 1
ATOM 657 C C . LEU A 1 86 ? -8.510 7.186 12.564 1.00 91.00 86 LEU A C 1
ATOM 659 O O . LEU A 1 86 ? -8.390 8.228 13.204 1.00 91.00 86 LEU A O 1
ATOM 663 N N . ASP A 1 87 ? -9.648 6.801 11.994 1.00 89.75 87 ASP A N 1
ATOM 664 C CA . ASP A 1 87 ? -10.909 7.542 12.069 1.00 89.75 87 ASP A CA 1
ATOM 665 C C . ASP A 1 87 ? -12.077 6.560 12.251 1.00 89.75 87 ASP A C 1
ATOM 667 O O . ASP A 1 87 ? -12.523 5.905 11.304 1.00 89.75 87 ASP A O 1
ATOM 671 N N . GLY A 1 88 ? -12.517 6.393 13.503 1.00 88.56 88 GLY A N 1
ATOM 672 C CA . GLY A 1 88 ? -13.529 5.405 13.888 1.00 88.56 88 GLY A CA 1
ATOM 673 C C . GLY A 1 88 ? -13.158 3.984 13.445 1.00 88.56 88 GLY A C 1
ATOM 674 O O . GLY A 1 88 ? -12.129 3.446 13.865 1.00 88.56 88 GLY A O 1
ATOM 675 N N . ASP A 1 89 ? -13.992 3.415 12.569 1.00 88.75 89 ASP A N 1
ATOM 676 C CA . ASP A 1 89 ? -13.838 2.073 11.982 1.00 88.75 89 ASP A CA 1
ATOM 677 C C . ASP A 1 89 ? -13.005 2.065 10.693 1.00 88.75 89 ASP A C 1
ATOM 679 O O . ASP A 1 89 ? -12.976 1.071 9.960 1.00 88.75 89 ASP A O 1
ATOM 683 N N . SER A 1 90 ? -12.366 3.186 10.363 1.00 89.69 90 SER A N 1
ATOM 684 C CA . SER A 1 90 ? -11.531 3.335 9.178 1.00 89.69 90 SER A CA 1
ATOM 685 C C . SER A 1 90 ? -10.094 3.666 9.558 1.00 89.69 90 SER A C 1
ATOM 687 O O . SER A 1 90 ? -9.822 4.308 10.570 1.00 89.69 90 SER A O 1
ATOM 689 N N . ALA A 1 91 ? -9.156 3.247 8.715 1.00 90.94 91 ALA A N 1
ATOM 690 C CA . ALA A 1 91 ? -7.770 3.680 8.812 1.00 90.94 91 ALA A CA 1
ATOM 691 C C . ALA A 1 91 ? -7.247 4.094 7.441 1.00 90.94 91 ALA A C 1
ATOM 693 O O . ALA A 1 91 ? -7.508 3.423 6.448 1.00 90.94 91 ALA A O 1
ATOM 694 N N . THR A 1 92 ? -6.486 5.179 7.380 1.00 92.69 92 THR A N 1
ATOM 695 C CA . THR A 1 92 ? -5.702 5.539 6.199 1.00 92.69 92 THR A CA 1
ATOM 696 C C . THR A 1 92 ? -4.237 5.315 6.529 1.00 92.69 92 THR A C 1
ATOM 698 O O . THR A 1 92 ? -3.707 5.916 7.462 1.00 92.69 92 THR A O 1
ATOM 701 N N . ILE A 1 93 ? -3.597 4.418 5.786 1.00 92.75 93 ILE A N 1
ATOM 702 C CA . ILE A 1 93 ? -2.199 4.038 5.975 1.00 92.75 93 ILE A CA 1
ATOM 703 C C . ILE A 1 93 ? -1.427 4.468 4.739 1.00 92.75 93 ILE A C 1
ATOM 705 O O . ILE A 1 93 ? -1.783 4.077 3.629 1.00 92.75 93 ILE A O 1
ATOM 709 N N . VAL A 1 94 ? -0.371 5.250 4.916 1.00 92.81 94 VAL A N 1
ATOM 710 C CA . VAL A 1 94 ? 0.592 5.497 3.844 1.00 92.81 94 VAL A CA 1
ATOM 711 C C . VAL A 1 94 ? 1.772 4.568 4.071 1.00 92.81 94 VAL A C 1
ATOM 713 O O . VAL A 1 94 ? 2.301 4.484 5.181 1.00 92.81 94 VAL A O 1
ATOM 716 N N . ILE A 1 95 ? 2.167 3.859 3.020 1.00 93.69 95 ILE A N 1
ATOM 717 C CA . ILE A 1 95 ? 3.337 2.989 3.032 1.00 93.69 95 ILE A CA 1
ATOM 718 C C . ILE A 1 95 ? 4.346 3.423 1.980 1.00 93.69 95 ILE A C 1
ATOM 720 O O . ILE A 1 95 ? 3.949 3.828 0.890 1.00 93.69 95 ILE A O 1
ATOM 724 N N . ASP A 1 96 ? 5.630 3.275 2.280 1.00 93.81 96 ASP A N 1
ATOM 725 C CA . ASP A 1 96 ? 6.681 3.179 1.272 1.00 93.81 96 ASP A CA 1
ATOM 726 C C . ASP A 1 96 ? 6.822 1.703 0.881 1.00 93.81 96 ASP A C 1
ATOM 728 O O . ASP A 1 96 ? 6.941 0.818 1.733 1.00 93.81 96 ASP A O 1
ATOM 732 N N . MET A 1 97 ? 6.774 1.418 -0.421 1.00 92.31 97 MET A N 1
ATOM 733 C CA . MET A 1 97 ? 6.869 0.058 -0.939 1.00 92.31 97 MET A CA 1
ATOM 734 C C . MET A 1 97 ? 7.973 -0.062 -1.978 1.00 92.31 97 MET A C 1
ATOM 736 O O . MET A 1 97 ? 8.110 0.775 -2.874 1.00 92.31 97 MET A O 1
ATOM 740 N N . ARG A 1 98 ? 8.714 -1.169 -1.904 1.00 92.31 98 ARG A N 1
ATOM 741 C CA . ARG A 1 98 ? 9.576 -1.649 -2.985 1.00 92.31 98 ARG A CA 1
ATOM 742 C C . ARG A 1 98 ? 9.224 -3.088 -3.301 1.00 92.31 98 ARG A C 1
ATOM 744 O O . ARG A 1 98 ? 9.162 -3.945 -2.423 1.00 92.31 98 ARG A O 1
ATOM 751 N N . THR A 1 99 ? 9.004 -3.355 -4.575 1.00 91.81 99 THR A N 1
ATOM 752 C CA . THR A 1 99 ? 8.720 -4.692 -5.072 1.00 91.81 99 THR A CA 1
ATOM 753 C C . THR A 1 99 ? 9.350 -4.907 -6.441 1.00 91.81 99 THR A C 1
ATOM 755 O O . THR A 1 99 ? 9.856 -3.982 -7.082 1.00 91.81 99 THR A O 1
ATOM 758 N N . GLY A 1 100 ? 9.370 -6.148 -6.897 1.00 88.19 100 GLY A N 1
ATOM 759 C CA . GLY A 1 100 ? 9.819 -6.482 -8.232 1.00 88.19 100 GLY A CA 1
ATOM 760 C C . GLY A 1 100 ? 9.310 -7.844 -8.649 1.00 88.19 100 GLY A C 1
ATOM 761 O O . GLY A 1 100 ? 8.994 -8.681 -7.813 1.00 88.19 100 GLY A O 1
ATOM 762 N N . SER A 1 101 ? 9.256 -8.073 -9.954 1.00 82.06 101 SER A 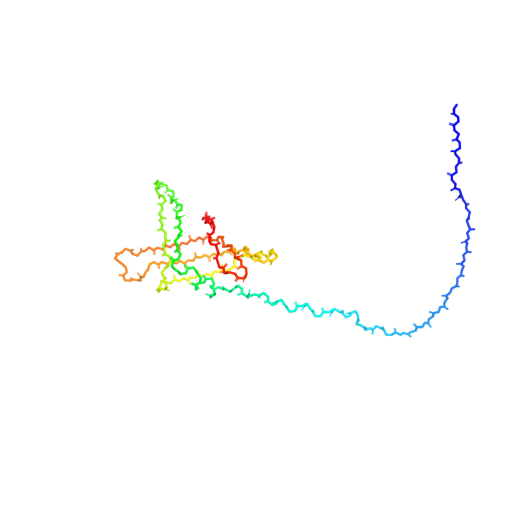N 1
ATOM 763 C CA . SER A 1 101 ? 8.899 -9.377 -10.505 1.00 82.06 101 SER A CA 1
ATOM 764 C C . SER A 1 101 ? 9.882 -10.452 -10.039 1.00 82.06 101 SER A C 1
ATOM 766 O O . SER A 1 101 ? 11.046 -10.151 -9.759 1.00 82.06 101 SER A O 1
ATOM 768 N N . ALA A 1 102 ? 9.447 -11.713 -10.065 1.00 72.19 102 ALA A N 1
ATOM 769 C CA . ALA A 1 102 ? 10.283 -12.856 -9.714 1.00 72.19 102 ALA A CA 1
ATOM 770 C C . ALA A 1 102 ? 11.679 -12.799 -10.385 1.00 72.19 102 ALA A C 1
ATOM 772 O O . ALA A 1 102 ? 11.769 -12.444 -11.565 1.00 72.19 102 ALA A O 1
ATOM 773 N N . PRO A 1 103 ? 12.762 -13.216 -9.697 1.00 65.00 103 PRO A N 1
ATOM 774 C CA . PRO A 1 103 ? 14.128 -13.163 -10.235 1.00 65.00 103 PRO A CA 1
ATOM 775 C C . PRO A 1 103 ? 14.332 -13.903 -11.566 1.00 65.00 103 PRO A C 1
ATOM 777 O O . PRO A 1 103 ? 15.285 -13.626 -12.285 1.00 65.00 103 PRO A O 1
ATOM 780 N N . ARG A 1 104 ? 13.448 -14.857 -11.886 1.00 72.88 104 ARG A N 1
ATOM 781 C CA . ARG A 1 104 ? 13.476 -15.672 -13.112 1.00 72.88 104 ARG A CA 1
ATOM 782 C C . ARG A 1 104 ? 12.505 -15.189 -14.197 1.00 72.88 104 ARG A C 1
ATOM 784 O O . ARG A 1 104 ? 12.284 -15.905 -15.167 1.00 72.88 104 ARG A O 1
ATOM 791 N N . ALA A 1 105 ? 11.886 -14.021 -14.028 1.00 78.38 105 ALA A N 1
ATOM 792 C CA . ALA A 1 105 ? 11.038 -13.439 -15.060 1.00 78.38 105 ALA A CA 1
ATOM 793 C C . ALA A 1 105 ? 11.880 -13.052 -16.287 1.00 78.38 105 ALA A C 1
ATOM 795 O O . ALA A 1 105 ? 12.968 -12.503 -16.145 1.00 78.38 105 ALA A O 1
ATOM 796 N N . GLU A 1 106 ? 11.345 -13.280 -17.489 1.00 77.75 106 GLU A N 1
ATOM 797 C CA . GLU A 1 106 ? 12.012 -12.966 -18.765 1.00 77.75 106 GLU A CA 1
ATOM 798 C C . GLU A 1 106 ? 12.434 -11.487 -18.861 1.00 77.75 106 GLU A C 1
ATOM 800 O O . GLU A 1 106 ? 13.455 -11.149 -19.457 1.00 77.75 106 GLU A O 1
ATOM 805 N N . LYS A 1 107 ? 11.655 -10.593 -18.238 1.00 78.88 107 LYS A N 1
ATOM 806 C CA . LYS A 1 107 ? 11.938 -9.157 -18.135 1.00 78.88 107 LYS A CA 1
ATOM 807 C C . LYS A 1 107 ? 11.731 -8.709 -16.691 1.00 78.88 107 LYS A C 1
ATOM 809 O O . LYS A 1 107 ? 10.597 -8.364 -16.342 1.00 78.88 107 LYS A O 1
ATOM 814 N N . PRO A 1 108 ? 12.778 -8.727 -15.846 1.00 79.19 108 PRO A N 1
ATOM 815 C CA . PRO A 1 108 ? 12.639 -8.324 -14.463 1.00 79.19 108 PRO A CA 1
ATOM 816 C C . PRO A 1 108 ? 12.266 -6.843 -14.387 1.00 79.19 108 PRO A C 1
ATOM 818 O O . PRO A 1 108 ? 12.922 -5.985 -14.977 1.00 79.19 108 PRO A O 1
ATOM 821 N N . LYS A 1 109 ? 11.192 -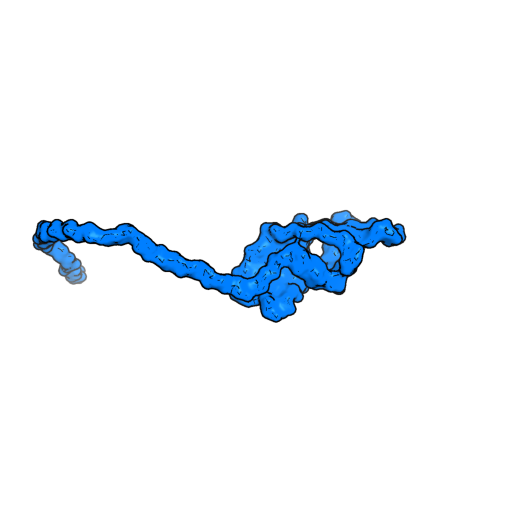6.540 -13.666 1.00 83.50 109 LYS A N 1
ATOM 822 C CA . LYS A 1 109 ? 10.720 -5.181 -13.402 1.00 83.50 109 LYS A CA 1
ATOM 823 C C . LYS A 1 109 ? 10.785 -4.916 -11.910 1.00 83.50 109 LYS A C 1
ATOM 825 O O . LYS A 1 109 ? 10.594 -5.827 -11.111 1.00 83.50 109 LYS A O 1
ATOM 830 N N . LYS A 1 110 ? 11.028 -3.662 -11.554 1.00 87.12 110 LYS A N 1
ATOM 831 C CA . LYS A 1 110 ? 10.955 -3.170 -10.181 1.00 87.12 110 LYS A CA 1
ATOM 832 C C . LYS A 1 110 ? 9.907 -2.075 -10.118 1.00 87.12 110 LYS A C 1
ATOM 834 O O . LYS A 1 110 ? 9.737 -1.335 -11.086 1.00 87.12 110 LYS A O 1
ATOM 839 N N . LEU A 1 111 ? 9.232 -1.994 -8.987 1.00 85.75 111 LEU A N 1
ATOM 840 C CA . LEU A 1 111 ? 8.305 -0.932 -8.662 1.00 85.75 111 LEU A CA 1
ATOM 841 C C . LEU A 1 111 ? 8.673 -0.393 -7.283 1.00 85.75 111 LEU A C 1
ATOM 843 O O . LEU A 1 111 ? 8.871 -1.159 -6.342 1.00 85.75 111 LEU A O 1
ATOM 847 N N . SER A 1 112 ? 8.767 0.925 -7.173 1.00 88.88 112 SER A N 1
ATOM 848 C CA . SER A 1 112 ? 8.987 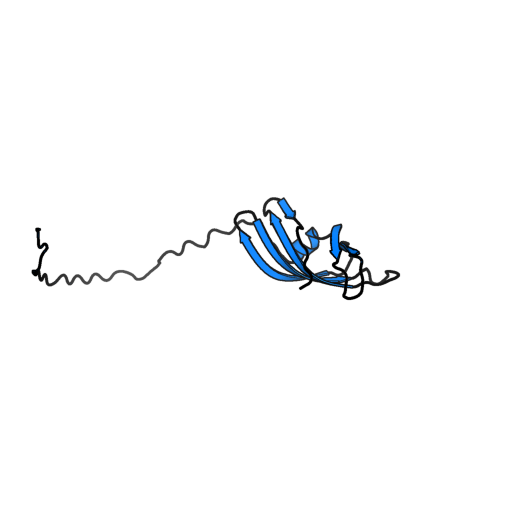1.613 -5.907 1.00 88.88 112 SER A CA 1
ATOM 849 C C . SER A 1 112 ? 8.134 2.866 -5.847 1.00 8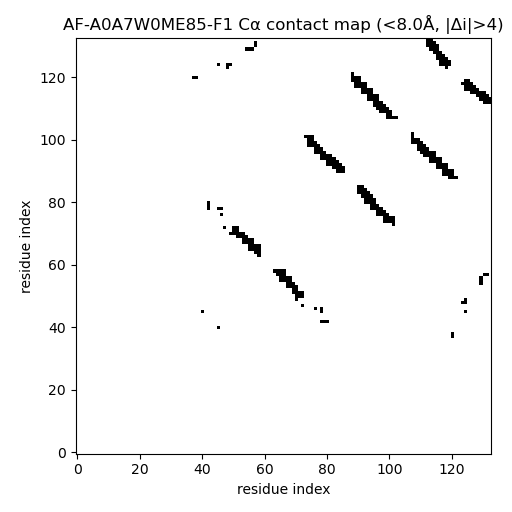8.88 112 SER A C 1
ATOM 851 O O . SER A 1 112 ? 8.040 3.579 -6.846 1.00 88.88 112 SER A O 1
ATOM 853 N N . GLY A 1 113 ? 7.547 3.144 -4.690 1.00 88.19 113 GLY A N 1
ATOM 854 C CA . GLY A 1 113 ? 6.784 4.366 -4.462 1.00 88.19 113 GLY A CA 1
ATOM 855 C C . GLY A 1 113 ? 5.941 4.299 -3.196 1.00 88.19 113 GLY A C 1
ATOM 856 O O . GLY A 1 113 ? 5.939 3.285 -2.493 1.00 88.19 113 GLY A O 1
ATOM 857 N N . ARG A 1 114 ? 5.201 5.380 -2.938 1.00 90.75 114 ARG A N 1
ATOM 858 C CA . ARG A 1 114 ? 4.236 5.453 -1.839 1.00 90.75 114 ARG A CA 1
ATOM 859 C C . ARG A 1 114 ? 2.888 4.898 -2.245 1.00 90.75 114 ARG A C 1
ATOM 861 O O . ARG A 1 114 ? 2.421 5.185 -3.338 1.00 90.75 114 ARG A O 1
ATOM 868 N N . LEU A 1 115 ? 2.233 4.144 -1.367 1.00 87.94 115 LEU A N 1
ATOM 869 C CA . LEU A 1 115 ? 0.834 3.745 -1.541 1.00 87.94 115 LEU A CA 1
ATOM 870 C C . LEU A 1 115 ? -0.009 4.303 -0.394 1.00 87.94 115 LEU A C 1
ATOM 872 O O . LEU A 1 115 ? 0.384 4.197 0.766 1.0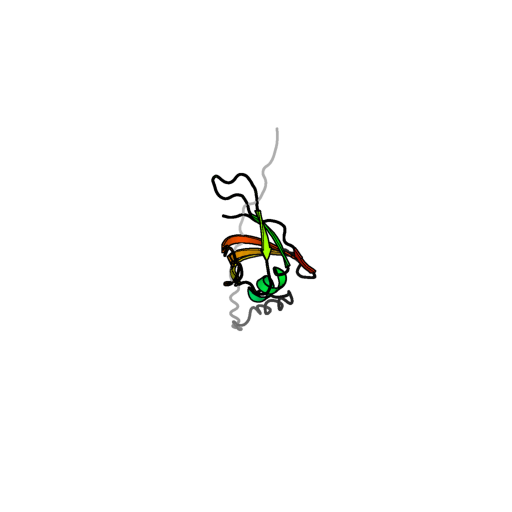0 87.94 115 LEU A O 1
ATOM 876 N N . ARG A 1 116 ? -1.191 4.845 -0.712 1.00 91.25 116 ARG A N 1
ATOM 877 C CA . ARG A 1 116 ? -2.201 5.227 0.281 1.00 91.25 116 ARG A CA 1
ATOM 878 C C . ARG A 1 116 ? -3.285 4.153 0.332 1.00 91.25 116 ARG A C 1
ATOM 880 O O . ARG A 1 116 ? -4.086 3.984 -0.584 1.00 91.25 116 ARG A O 1
ATOM 887 N N . LEU A 1 117 ? -3.300 3.416 1.428 1.00 90.88 117 LEU A N 1
ATOM 888 C CA . LEU A 1 117 ? -4.215 2.319 1.695 1.00 90.88 117 LEU A CA 1
ATOM 889 C C . LEU A 1 117 ? -5.358 2.818 2.575 1.00 90.88 117 LEU A C 1
ATOM 891 O O . LEU A 1 117 ? -5.115 3.500 3.568 1.00 90.88 117 LEU A O 1
ATOM 895 N N . HIS A 1 118 ? -6.594 2.442 2.256 1.00 91.06 118 HIS A N 1
ATOM 896 C CA . HIS A 1 118 ? -7.738 2.729 3.117 1.00 91.06 118 HIS A CA 1
ATOM 897 C C . HIS A 1 118 ? -8.277 1.419 3.672 1.00 91.06 118 HIS A C 1
ATOM 899 O O . HIS A 1 118 ? -8.674 0.542 2.926 1.00 91.06 118 HIS A O 1
ATOM 905 N N . TYR A 1 119 ? -8.310 1.263 4.979 1.00 88.56 119 TYR A N 1
ATOM 906 C CA . TYR A 1 119 ? -8.876 0.102 5.643 1.00 88.56 119 TYR A CA 1
ATOM 907 C C . TYR A 1 119 ? -10.245 0.441 6.195 1.00 88.56 119 TYR A C 1
ATOM 909 O O . TYR A 1 119 ? -10.462 1.537 6.712 1.00 88.56 119 TYR A O 1
ATOM 917 N N . ARG A 1 120 ? -11.137 -0.545 6.156 1.00 88.25 120 ARG A N 1
ATOM 918 C CA . ARG A 1 120 ? -12.257 -0.615 7.087 1.00 88.25 120 ARG A CA 1
ATOM 919 C C . ARG A 1 120 ? -11.913 -1.707 8.085 1.00 88.25 120 ARG A C 1
ATOM 921 O O . ARG A 1 120 ? -11.780 -2.857 7.681 1.00 88.25 120 ARG A O 1
ATOM 928 N N . LEU A 1 121 ? -11.742 -1.363 9.353 1.00 81.62 121 LEU A N 1
ATOM 929 C CA . LEU A 1 121 ? -11.149 -2.243 10.366 1.00 81.62 121 LEU A CA 1
ATOM 930 C C . LEU A 1 121 ? -11.926 -3.557 10.551 1.00 81.62 121 LEU A C 1
ATOM 932 O O . LEU A 1 121 ? -11.326 -4.583 10.841 1.00 81.62 121 LEU A O 1
ATOM 936 N N . GLU A 1 122 ? -13.228 -3.561 10.265 1.00 79.44 122 GLU A N 1
ATOM 937 C CA . GLU A 1 122 ? -14.067 -4.769 10.259 1.00 79.44 122 GLU A CA 1
ATOM 938 C C . GLU A 1 122 ? -13.952 -5.629 8.985 1.00 79.44 122 GLU A C 1
ATOM 940 O O . GLU A 1 122 ? -14.286 -6.811 9.006 1.00 79.44 122 GLU A O 1
ATOM 945 N N . LYS A 1 123 ? -13.565 -5.036 7.844 1.00 71.94 123 LYS A N 1
ATOM 946 C CA . LYS A 1 123 ? -13.659 -5.661 6.505 1.00 71.94 123 LYS A CA 1
ATOM 947 C C . LYS A 1 123 ? -12.314 -5.846 5.795 1.00 71.94 123 LYS A C 1
ATOM 949 O O . LYS A 1 123 ? -12.277 -6.535 4.781 1.00 71.94 123 LYS A O 1
ATOM 954 N N . GLY A 1 124 ? -11.233 -5.260 6.307 1.00 78.88 124 GLY A N 1
ATOM 955 C CA . GLY A 1 124 ? -9.891 -5.337 5.726 1.00 78.88 124 GLY A CA 1
ATOM 956 C C . GLY A 1 124 ? -9.543 -4.182 4.779 1.00 78.88 124 GLY A C 1
ATOM 957 O O . GLY A 1 124 ? -10.100 -3.081 4.873 1.00 78.88 124 GLY A O 1
ATOM 958 N N . LEU A 1 125 ? -8.562 -4.429 3.906 1.00 80.38 125 LEU A N 1
ATOM 959 C CA . LEU A 1 125 ? -8.002 -3.452 2.973 1.00 80.38 125 LEU A CA 1
ATOM 960 C C . LEU A 1 125 ? -9.002 -3.059 1.874 1.00 80.38 125 LEU A C 1
ATOM 962 O O . LEU A 1 125 ? -9.642 -3.898 1.249 1.00 80.38 125 LEU A O 1
ATOM 966 N N . VAL A 1 126 ? -9.075 -1.762 1.594 1.00 75.44 126 VAL A N 1
ATOM 967 C CA . VAL A 1 126 ? -9.740 -1.155 0.441 1.00 75.44 126 VAL A CA 1
ATOM 968 C C . VAL A 1 126 ? -8.733 -0.245 -0.264 1.00 75.44 126 VAL A C 1
ATOM 970 O O . VAL A 1 126 ? -8.429 0.869 0.171 1.00 75.44 126 VAL A O 1
ATOM 973 N N . LEU A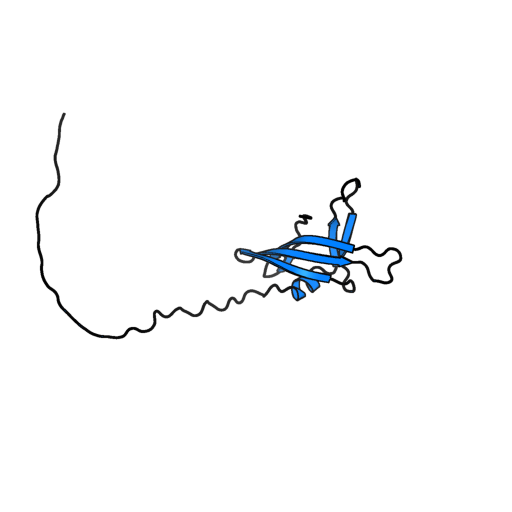 1 127 ? -8.204 -0.705 -1.390 1.00 68.44 127 LEU A N 1
ATOM 974 C CA . LEU A 1 127 ? -7.255 0.074 -2.173 1.00 68.44 127 LEU A CA 1
ATOM 975 C C . LEU A 1 127 ? -8.006 1.129 -2.993 1.00 68.44 127 LEU A C 1
ATOM 977 O O . LEU A 1 127 ? -8.776 0.786 -3.886 1.00 68.44 127 LEU A O 1
ATOM 981 N N . ARG A 1 128 ? -7.832 2.417 -2.669 1.00 63.09 128 ARG A N 1
ATOM 982 C CA . ARG A 1 128 ? -8.557 3.500 -3.367 1.00 63.09 128 ARG A CA 1
ATOM 983 C C . ARG A 1 128 ? -7.679 4.384 -4.225 1.00 63.09 128 ARG A C 1
ATOM 985 O O . ARG A 1 128 ? -8.161 4.890 -5.232 1.00 63.09 128 ARG A O 1
ATOM 992 N N . GLN A 1 129 ? -6.433 4.610 -3.827 1.00 61.25 129 GLN A N 1
ATOM 993 C CA . GLN A 1 129 ? -5.597 5.573 -4.520 1.00 61.25 129 GLN A CA 1
ATOM 994 C C . GLN A 1 129 ? -4.134 5.176 -4.464 1.00 61.25 129 GLN A C 1
ATOM 996 O O . GLN A 1 129 ? -3.619 4.717 -3.446 1.00 61.25 129 GLN A O 1
ATOM 1001 N N . TRP A 1 130 ? -3.461 5.417 -5.579 1.00 64.06 130 TRP A N 1
ATOM 1002 C CA . TRP A 1 130 ? -2.021 5.380 -5.647 1.00 64.06 130 TRP A CA 1
ATOM 1003 C C . TRP A 1 130 ? -1.489 6.727 -6.129 1.00 64.06 130 TRP A C 1
ATOM 1005 O O . TRP A 1 130 ? -2.020 7.308 -7.073 1.00 64.06 130 TRP A O 1
ATOM 1015 N N . GLU A 1 131 ? -0.448 7.205 -5.461 1.00 55.53 131 GLU A N 1
ATOM 1016 C CA . GLU A 1 131 ? 0.324 8.375 -5.840 1.00 55.53 131 GLU A CA 1
ATOM 1017 C C . GLU A 1 131 ? 1.811 8.031 -5.684 1.00 55.53 131 GLU A C 1
ATOM 1019 O O . GLU A 1 131 ? 2.260 7.709 -4.585 1.00 55.53 131 GLU A O 1
ATOM 1024 N N . ILE A 1 132 ? 2.574 8.053 -6.781 1.00 53.97 132 ILE A N 1
ATOM 1025 C CA . ILE A 1 132 ? 4.038 8.063 -6.686 1.00 53.97 132 ILE A CA 1
ATOM 1026 C C . ILE A 1 132 ? 4.406 9.483 -6.261 1.00 53.97 132 ILE A C 1
ATOM 1028 O O . ILE A 1 132 ? 4.256 10.403 -7.062 1.00 53.97 132 ILE A O 1
ATOM 1032 N N . VAL A 1 133 ? 4.813 9.646 -5.002 1.00 50.47 133 VAL A N 1
ATOM 1033 C CA . VAL A 1 133 ? 5.380 10.898 -4.476 1.00 50.47 133 VAL A CA 1
ATOM 1034 C C . VAL A 1 133 ? 6.883 10.906 -4.701 1.00 50.47 133 VAL A C 1
ATOM 1036 O O . VAL A 1 133 ? 7.495 9.834 -4.483 1.00 50.47 133 VAL A O 1
#

Foldseek 3Di:
DDDDDDDDDDDDDDDDDDDDDDDDDDDPPPPDPDPPPFDDDDQVQVLVQQAQPKDWADDDPPDDDTDIDHHHNPWDKDKDFPDWDDDPQKIKTKIWIKIWDDPPDPDIDIDTAIAIWMARRVPGTDGDDDDRD

Secondary structure (DSSP, 8-state):
------------------------------PPPP---SPP--HHHHHHHTTT-EEEEPPPT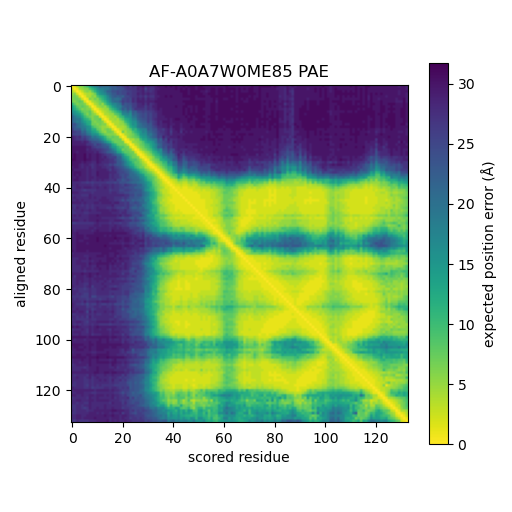T--S-EEEE--TTS-EEEEEEEEEEETTEEEEEEEEEEE--TT-SS--EEEEEEEEEEETTTEEEEEEE---

Radius of gyration: 30.25 Å; Cα contacts (8 Å, |Δi|>4): 178; chains: 1; bounding box: 46×77×80 Å